Protein AF-A0A5C5URI4-F1 (afdb_monomer_lite)

pLDDT: mean 89.34, std 16.19, range [28.86, 98.62]

Foldseek 3Di:
DPDDFAWADWDDDPQKIWTDTQQQWIWIQDNVRDIDIAHEDDPADWDPFPPFGWHDWAQAPCCVPFVKIWTWGWHDDPRFIWIWIFIWHQDPRYTYGDGTPDTRHHADSDQQFFDWDADPVGDIDGDGGHDPPDDPDDDDD

Radius of gyration: 15.12 Å; chains: 1; bounding box: 40×43×42 Å

Structure (mmCIF, N/CA/C/O backbone):
data_AF-A0A5C5URI4-F1
#
_entry.id   AF-A0A5C5URI4-F1
#
loop_
_atom_site.group_PDB
_atom_site.id
_atom_site.type_symbol
_atom_site.label_atom_id
_atom_site.label_alt_id
_atom_site.label_comp_id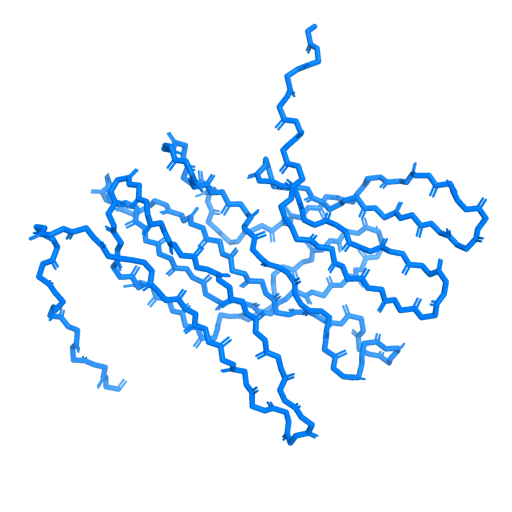
_atom_site.label_asym_id
_atom_site.label_entity_id
_atom_site.label_seq_id
_atom_site.pdbx_PDB_ins_code
_atom_site.Cartn_x
_atom_site.Cartn_y
_atom_site.Cartn_z
_atom_site.occupancy
_atom_site.B_iso_or_equiv
_atom_site.auth_seq_id
_atom_site.auth_comp_id
_atom_site.auth_asym_id
_atom_site.auth_atom_id
_atom_site.pdbx_PDB_model_num
ATOM 1 N N . MET A 1 1 ? 8.796 23.407 7.094 1.00 33.75 1 MET A N 1
ATOM 2 C CA . MET A 1 1 ? 8.935 22.249 8.002 1.00 33.75 1 MET A CA 1
ATOM 3 C C . MET A 1 1 ? 8.737 20.993 7.175 1.00 33.75 1 MET A C 1
ATOM 5 O O . MET A 1 1 ? 7.647 20.813 6.656 1.00 33.75 1 MET A O 1
ATOM 9 N N . LEU A 1 2 ? 9.775 20.175 6.993 1.00 38.97 2 LEU A N 1
ATOM 1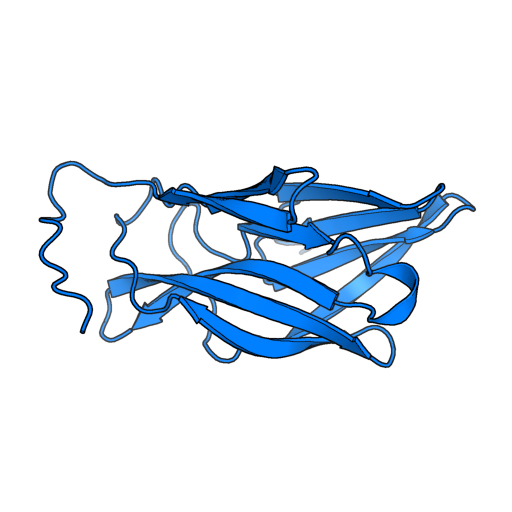0 C CA . LEU A 1 2 ? 9.637 18.835 6.416 1.00 38.97 2 LEU A CA 1
ATOM 11 C C . LEU A 1 2 ? 9.133 17.910 7.533 1.00 38.97 2 LEU A C 1
ATOM 13 O O . LEU A 1 2 ? 9.930 17.346 8.274 1.00 38.97 2 LEU A O 1
ATOM 17 N N . GLN A 1 3 ? 7.819 17.833 7.734 1.00 45.25 3 GLN A N 1
ATOM 18 C CA . GLN A 1 3 ? 7.234 16.759 8.534 1.00 45.25 3 GLN A CA 1
ATOM 19 C C . GLN A 1 3 ? 6.988 15.546 7.633 1.00 45.25 3 GLN A C 1
ATOM 21 O O . GLN A 1 3 ? 6.398 15.677 6.567 1.00 45.25 3 GLN A O 1
ATOM 26 N N . GLY A 1 4 ? 7.358 14.363 8.124 1.00 65.56 4 GLY A N 1
ATOM 27 C CA . GLY A 1 4 ? 6.350 13.307 8.250 1.00 65.56 4 GLY A CA 1
ATOM 28 C C . GLY A 1 4 ? 6.484 12.056 7.390 1.00 65.56 4 GLY A C 1
ATOM 29 O O . GLY A 1 4 ? 5.681 11.150 7.580 1.00 65.56 4 GLY A O 1
ATOM 30 N N . LEU A 1 5 ? 7.470 11.946 6.502 1.00 77.88 5 LEU A N 1
ATOM 31 C CA . LEU A 1 5 ? 7.650 10.722 5.718 1.00 77.88 5 LEU A CA 1
ATOM 32 C C . LEU A 1 5 ? 8.279 9.637 6.595 1.00 77.88 5 LEU A C 1
ATOM 34 O O . LEU A 1 5 ? 9.461 9.693 6.929 1.00 77.88 5 LEU A O 1
ATOM 38 N N . THR A 1 6 ? 7.452 8.691 7.038 1.00 92.69 6 THR A N 1
ATOM 39 C CA . THR A 1 6 ? 7.874 7.568 7.883 1.00 92.69 6 THR A CA 1
ATOM 40 C C . THR A 1 6 ? 7.887 6.303 7.022 1.00 92.69 6 THR A C 1
ATOM 42 O O . THR A 1 6 ? 6.822 5.701 6.872 1.00 92.69 6 THR A O 1
ATOM 45 N N . PRO A 1 7 ? 9.026 5.912 6.417 1.00 94.50 7 PRO A N 1
ATOM 46 C CA . PRO A 1 7 ? 9.103 4.685 5.627 1.00 94.50 7 PRO A CA 1
ATOM 47 C C . PRO A 1 7 ? 8.801 3.470 6.509 1.00 94.50 7 PRO A C 1
ATOM 49 O O . PRO A 1 7 ? 9.171 3.456 7.686 1.00 94.50 7 PRO A O 1
ATOM 52 N N . TRP A 1 8 ? 8.122 2.465 5.957 1.00 94.88 8 TRP A N 1
ATOM 53 C CA . TRP A 1 8 ? 7.608 1.339 6.738 1.00 94.88 8 TRP A CA 1
ATOM 54 C C . TRP A 1 8 ? 7.991 -0.031 6.176 1.00 94.88 8 TRP A C 1
ATOM 56 O O . TRP A 1 8 ? 8.629 -0.821 6.875 1.00 94.88 8 TRP A O 1
ATOM 66 N N . ALA A 1 9 ? 7.629 -0.329 4.928 1.00 94.25 9 ALA A N 1
ATOM 67 C CA . ALA A 1 9 ? 7.967 -1.586 4.263 1.00 94.25 9 ALA A CA 1
ATOM 68 C C . ALA A 1 9 ? 8.641 -1.321 2.918 1.00 94.25 9 ALA A C 1
ATOM 70 O O . ALA A 1 9 ? 8.293 -0.361 2.242 1.00 94.25 9 ALA A O 1
ATOM 71 N N . ILE A 1 10 ? 9.592 -2.177 2.540 1.00 95.88 10 ILE A N 1
ATOM 72 C CA . ILE A 1 10 ? 10.345 -2.099 1.284 1.00 95.88 10 ILE A CA 1
ATOM 73 C C . ILE A 1 10 ? 10.102 -3.358 0.455 1.00 95.88 10 ILE A C 1
ATOM 75 O O . ILE A 1 10 ? 10.131 -4.467 0.980 1.00 95.88 10 ILE A O 1
ATOM 79 N N . ASN A 1 11 ? 9.906 -3.168 -0.844 1.00 95.94 11 ASN A N 1
ATOM 80 C CA . ASN A 1 11 ? 9.805 -4.218 -1.849 1.00 95.94 11 ASN A CA 1
ATOM 81 C C . ASN A 1 11 ? 10.896 -3.999 -2.883 1.00 95.94 11 ASN A C 1
ATOM 83 O O . ASN A 1 11 ? 11.132 -2.855 -3.270 1.00 95.94 11 ASN A O 1
ATOM 87 N N . LYS A 1 12 ? 11.517 -5.081 -3.354 1.00 95.00 12 LYS A N 1
ATOM 88 C CA . LYS A 1 12 ? 12.464 -5.049 -4.471 1.00 95.00 12 LYS A CA 1
ATOM 89 C C . LYS A 1 12 ? 11.864 -5.783 -5.664 1.00 95.00 12 LYS A C 1
ATOM 91 O O . LYS A 1 12 ? 11.343 -6.882 -5.500 1.00 95.00 12 LYS A O 1
ATOM 96 N N . THR A 1 13 ? 11.991 -5.209 -6.852 1.00 94.94 13 THR A N 1
ATOM 97 C CA . THR A 1 13 ? 11.692 -5.879 -8.124 1.00 94.94 13 THR A CA 1
ATOM 98 C C . THR A 1 13 ? 12.790 -5.537 -9.122 1.00 94.94 13 THR A C 1
ATOM 100 O O . THR A 1 13 ? 13.035 -4.368 -9.401 1.00 94.94 13 THR A O 1
ATOM 103 N N . GLY A 1 14 ? 13.520 -6.541 -9.615 1.00 95.50 14 GLY A N 1
ATOM 104 C CA . GLY A 1 14 ? 14.762 -6.283 -10.351 1.00 95.50 14 GLY A CA 1
ATOM 105 C C . GLY A 1 14 ? 15.736 -5.462 -9.498 1.00 95.50 14 GLY A C 1
ATOM 106 O O . GLY A 1 14 ? 16.076 -5.889 -8.393 1.00 95.50 14 GLY A O 1
ATOM 107 N N . ASP A 1 15 ? 16.135 -4.287 -9.989 1.00 97.25 15 ASP A N 1
ATOM 108 C CA . ASP A 1 15 ? 16.986 -3.311 -9.284 1.00 97.25 15 ASP A CA 1
ATOM 109 C C . ASP A 1 15 ? 16.220 -2.077 -8.778 1.00 97.25 15 ASP A C 1
ATOM 111 O O . ASP A 1 15 ? 16.822 -1.114 -8.314 1.00 97.25 15 ASP A O 1
ATOM 115 N N . GLU A 1 16 ? 14.890 -2.127 -8.824 1.00 97.75 16 GLU A N 1
ATOM 116 C CA . GLU A 1 16 ? 14.002 -1.068 -8.355 1.00 97.75 16 GLU A CA 1
ATOM 117 C C . GLU A 1 16 ? 13.478 -1.368 -6.946 1.00 97.75 16 GLU A C 1
ATOM 119 O O . GLU A 1 16 ? 13.336 -2.533 -6.545 1.00 97.75 16 GLU A O 1
ATOM 124 N N . PHE A 1 17 ? 13.119 -0.314 -6.211 1.00 97.94 17 PHE A N 1
ATOM 125 C CA . PHE A 1 17 ? 12.524 -0.419 -4.883 1.00 97.94 17 PHE A CA 1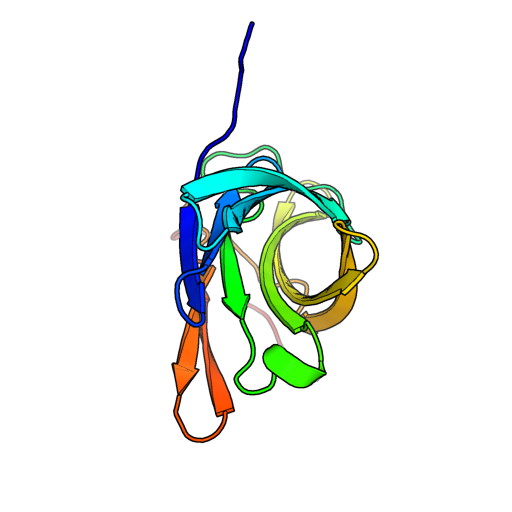
ATOM 126 C C . PHE A 1 17 ? 11.236 0.390 -4.756 1.00 97.94 17 PHE A C 1
ATOM 128 O O . PHE A 1 17 ? 11.160 1.535 -5.193 1.00 97.94 17 PHE A O 1
ATOM 135 N N . TYR A 1 18 ? 10.257 -0.186 -4.061 1.00 97.69 18 TYR A N 1
ATOM 136 C CA . TYR A 1 18 ? 9.010 0.473 -3.675 1.00 97.69 18 TYR A CA 1
ATOM 137 C C . TYR A 1 18 ? 8.871 0.431 -2.159 1.00 97.69 18 TYR A C 1
ATOM 139 O O . TYR A 1 18 ? 8.906 -0.643 -1.554 1.00 97.69 18 TYR A O 1
ATOM 147 N N . ILE A 1 19 ? 8.721 1.597 -1.542 1.00 97.75 19 ILE A N 1
ATOM 148 C CA . ILE A 1 19 ? 8.724 1.762 -0.092 1.00 97.75 19 ILE A CA 1
ATOM 149 C C . ILE A 1 19 ? 7.430 2.450 0.328 1.00 97.75 19 ILE A C 1
ATOM 151 O O . ILE A 1 19 ? 7.186 3.588 -0.067 1.00 97.75 19 ILE A O 1
ATOM 155 N N . SER A 1 20 ? 6.611 1.795 1.148 1.00 96.88 20 SER A N 1
ATOM 156 C CA . SER A 1 20 ? 5.449 2.451 1.750 1.00 96.88 20 SER A CA 1
ATOM 157 C C . SER A 1 20 ? 5.894 3.477 2.787 1.00 96.88 20 SER A C 1
ATOM 159 O O . SER A 1 20 ? 6.810 3.238 3.579 1.00 96.88 20 SER A O 1
ATOM 161 N N . GLU A 1 21 ? 5.227 4.623 2.809 1.00 96.25 21 GLU A N 1
ATOM 162 C CA . GLU A 1 21 ? 5.411 5.655 3.819 1.00 96.25 21 GLU A CA 1
ATOM 163 C C . GLU A 1 21 ? 4.094 5.835 4.583 1.00 96.25 21 GLU A C 1
ATOM 165 O O . GLU A 1 21 ? 3.038 6.079 3.994 1.00 96.25 21 GLU A O 1
ATOM 170 N N . ARG A 1 22 ? 4.156 5.767 5.917 1.00 94.44 22 ARG A N 1
ATOM 171 C CA . ARG A 1 22 ? 2.988 5.790 6.816 1.00 94.44 22 ARG A CA 1
ATOM 172 C C . ARG A 1 22 ? 2.078 7.003 6.623 1.00 94.44 22 ARG A C 1
ATOM 174 O O . ARG A 1 22 ? 0.882 6.920 6.884 1.00 94.44 22 ARG A O 1
ATOM 181 N N . SER A 1 23 ? 2.642 8.103 6.132 1.00 93.31 23 SER A N 1
ATOM 182 C CA . SER A 1 23 ? 1.950 9.336 5.748 1.00 93.31 23 SER A CA 1
ATOM 183 C C . SER A 1 23 ? 0.988 9.192 4.564 1.00 93.31 23 SER A C 1
ATOM 185 O O . SER A 1 23 ? 0.249 10.135 4.302 1.00 93.31 23 SER A O 1
ATOM 187 N N . GLY A 1 24 ? 0.982 8.056 3.859 1.00 95.81 24 GLY A N 1
ATOM 188 C CA . GLY A 1 24 ? 0.090 7.800 2.724 1.00 95.81 24 GLY A CA 1
ATOM 189 C C . GLY A 1 24 ? 0.730 8.020 1.354 1.00 95.81 24 GLY A C 1
ATOM 190 O O . GLY A 1 24 ? 0.049 8.397 0.406 1.00 95.81 24 GLY A O 1
ATOM 191 N N . THR A 1 25 ? 2.037 7.805 1.245 1.00 96.50 25 THR A N 1
ATOM 192 C CA . THR A 1 25 ? 2.791 7.900 -0.012 1.00 96.50 25 THR A CA 1
ATOM 193 C C . THR A 1 25 ? 3.602 6.630 -0.241 1.00 96.50 25 THR A C 1
ATOM 195 O O . THR A 1 25 ? 3.774 5.817 0.671 1.00 96.50 25 THR A O 1
ATOM 198 N N . ALA A 1 26 ? 4.093 6.445 -1.465 1.00 97.44 26 ALA A N 1
ATOM 199 C CA . ALA A 1 26 ? 5.071 5.415 -1.787 1.00 97.44 26 ALA A CA 1
ATOM 200 C C . ALA A 1 26 ? 6.336 6.075 -2.347 1.00 97.44 26 ALA A C 1
ATOM 202 O O . ALA A 1 26 ? 6.276 6.830 -3.316 1.00 97.44 26 ALA A O 1
ATOM 203 N N . ALA A 1 27 ? 7.489 5.805 -1.748 1.00 97.25 27 ALA A N 1
ATOM 204 C CA . ALA A 1 27 ? 8.773 6.146 -2.339 1.00 97.25 27 ALA A CA 1
ATOM 205 C C . ALA A 1 27 ? 9.148 5.078 -3.376 1.00 97.25 27 ALA A C 1
ATOM 207 O O . ALA A 1 27 ? 9.085 3.883 -3.095 1.00 97.25 27 ALA A O 1
ATOM 208 N N . TYR A 1 28 ? 9.545 5.519 -4.561 1.00 97.94 28 TYR A N 1
ATOM 209 C CA . TYR A 1 28 ? 10.026 4.680 -5.649 1.00 97.94 28 TYR A CA 1
ATOM 210 C C . TYR A 1 28 ? 11.481 5.042 -5.932 1.00 97.94 28 TYR A C 1
ATOM 212 O O . TYR A 1 28 ? 11.791 6.215 -6.130 1.00 97.94 28 TYR A O 1
ATOM 220 N N . ILE A 1 29 ? 12.365 4.052 -5.906 1.00 98.25 29 ILE A N 1
ATOM 221 C CA . ILE A 1 29 ? 13.774 4.206 -6.269 1.00 98.25 29 ILE A CA 1
ATOM 222 C C . ILE A 1 29 ? 13.994 3.376 -7.524 1.00 98.25 29 ILE A C 1
ATOM 224 O O . ILE A 1 29 ? 13.790 2.160 -7.493 1.00 98.25 29 ILE A O 1
ATOM 228 N N . ASP A 1 30 ? 14.377 4.028 -8.615 1.00 97.88 30 ASP A N 1
ATOM 229 C CA . ASP A 1 30 ? 14.626 3.347 -9.882 1.00 97.88 30 ASP A CA 1
ATOM 230 C C . ASP A 1 30 ? 15.989 2.629 -9.908 1.00 97.88 30 ASP A C 1
ATOM 232 O O . ASP A 1 30 ? 16.789 2.712 -8.972 1.00 97.88 30 ASP A O 1
ATOM 236 N N . ALA A 1 31 ? 16.274 1.928 -11.008 1.00 97.62 31 ALA A N 1
ATOM 237 C CA . ALA A 1 31 ? 17.526 1.190 -11.183 1.00 97.62 31 ALA A CA 1
ATOM 238 C C . ALA A 1 31 ? 18.788 2.082 -11.226 1.00 97.62 31 ALA A C 1
ATOM 240 O O . ALA A 1 31 ? 19.897 1.582 -11.028 1.00 97.62 31 ALA A O 1
ATOM 241 N N . ALA A 1 32 ? 18.648 3.387 -11.486 1.00 98.00 32 ALA A N 1
ATOM 242 C CA . ALA A 1 32 ? 19.744 4.355 -11.418 1.00 98.00 32 ALA A CA 1
ATOM 243 C C . ALA A 1 32 ? 19.946 4.910 -9.994 1.00 98.00 32 ALA A C 1
ATOM 245 O O . ALA A 1 32 ? 20.946 5.584 -9.729 1.00 98.00 32 ALA A O 1
ATOM 246 N N . GLY A 1 33 ? 19.037 4.597 -9.067 1.00 97.38 33 GLY A N 1
ATOM 247 C CA . GLY A 1 33 ? 19.035 5.090 -7.696 1.00 97.38 33 GLY A CA 1
ATOM 248 C C . GLY A 1 33 ? 18.313 6.427 -7.524 1.00 97.38 33 GLY A C 1
ATOM 249 O O . GLY A 1 33 ? 18.447 7.051 -6.467 1.00 97.38 33 GLY A O 1
ATOM 250 N N . GLU A 1 34 ? 17.561 6.892 -8.525 1.00 97.94 34 GLU A N 1
ATOM 251 C CA . GLU A 1 34 ? 16.796 8.133 -8.432 1.00 97.94 34 GLU A CA 1
ATOM 252 C C . GLU A 1 34 ? 15.503 7.917 -7.639 1.00 97.94 34 GLU A C 1
ATOM 254 O O . GLU A 1 34 ? 14.738 6.985 -7.882 1.00 97.94 34 GLU A O 1
ATOM 259 N N . LEU A 1 35 ? 15.260 8.798 -6.664 1.00 96.81 35 LEU A N 1
ATOM 260 C CA . LEU A 1 35 ? 14.090 8.745 -5.792 1.00 96.81 35 LEU A CA 1
ATOM 261 C C . LEU A 1 35 ? 12.949 9.605 -6.349 1.00 96.81 35 LEU A C 1
ATOM 263 O O . LEU A 1 35 ? 13.054 10.833 -6.399 1.00 96.81 35 LEU A O 1
ATOM 267 N N . ALA A 1 36 ? 11.809 8.977 -6.612 1.00 96.69 36 ALA A N 1
ATOM 268 C CA . ALA A 1 36 ? 10.527 9.623 -6.857 1.00 96.69 36 ALA A CA 1
ATOM 269 C C . ALA A 1 36 ? 9.526 9.300 -5.737 1.00 96.69 36 ALA A C 1
ATOM 271 O O . ALA A 1 36 ? 9.641 8.299 -5.032 1.00 96.69 36 ALA A O 1
ATOM 272 N N . ARG A 1 37 ? 8.516 10.156 -5.562 1.00 96.31 37 ARG A N 1
ATOM 273 C CA . ARG A 1 37 ? 7.394 9.900 -4.648 1.00 96.31 37 ARG A CA 1
ATOM 274 C C . ARG A 1 37 ? 6.105 9.778 -5.428 1.00 96.31 37 ARG A C 1
ATOM 276 O O . ARG A 1 37 ? 5.805 10.620 -6.269 1.00 96.31 37 ARG A O 1
ATOM 283 N N . GLN A 1 38 ? 5.370 8.728 -5.114 1.00 97.56 38 GLN A N 1
ATOM 284 C CA . GLN A 1 38 ? 4.110 8.354 -5.720 1.00 97.56 38 GLN A CA 1
ATOM 285 C C . GLN A 1 38 ? 2.994 8.623 -4.715 1.00 97.56 38 GLN A C 1
ATOM 287 O O . GLN A 1 38 ? 3.086 8.261 -3.537 1.00 97.56 38 GLN A O 1
ATOM 292 N N . GLU A 1 39 ? 1.944 9.290 -5.182 1.00 97.50 39 GLU A N 1
ATOM 293 C CA . GLU A 1 39 ? 0.710 9.455 -4.418 1.00 97.50 39 GLU A CA 1
ATOM 294 C C . GLU A 1 39 ? 0.018 8.091 -4.281 1.00 97.50 39 GLU A C 1
ATOM 296 O O . GLU A 1 39 ? 0.037 7.277 -5.211 1.00 97.50 39 GLU A O 1
ATOM 301 N N . VAL A 1 40 ? -0.597 7.843 -3.124 1.00 98.31 40 VAL A N 1
ATOM 302 C CA . VAL A 1 40 ? -1.453 6.678 -2.893 1.00 98.31 40 VAL A CA 1
ATOM 303 C C . VAL A 1 40 ? -2.851 7.173 -2.554 1.00 98.31 40 VAL A C 1
ATOM 305 O O . VAL A 1 40 ? -3.037 7.953 -1.619 1.00 98.31 40 VAL A O 1
ATOM 308 N N . ARG A 1 41 ? -3.842 6.737 -3.330 1.00 98.12 41 ARG A N 1
ATOM 309 C CA . ARG A 1 41 ? -5.246 7.102 -3.138 1.00 98.12 41 ARG A CA 1
ATOM 310 C C . ARG A 1 41 ? -5.980 5.989 -2.417 1.00 98.12 41 ARG A C 1
ATOM 312 O O . ARG A 1 41 ? -6.205 4.923 -2.984 1.00 98.12 41 ARG A O 1
ATOM 319 N N . PHE A 1 42 ? -6.356 6.280 -1.181 1.00 97.81 42 PHE A N 1
ATOM 320 C CA . PHE A 1 42 ? -7.127 5.400 -0.310 1.00 97.81 42 PHE A CA 1
ATOM 321 C C . PHE A 1 42 ? -8.621 5.689 -0.460 1.00 97.81 42 PHE A C 1
ATOM 323 O O . PHE A 1 42 ? -9.005 6.847 -0.656 1.00 97.81 42 PHE A O 1
ATOM 330 N N . SER A 1 43 ? -9.466 4.664 -0.333 1.00 97.00 43 SER A N 1
ATOM 331 C CA . SER A 1 43 ? -10.922 4.865 -0.283 1.00 97.00 43 SER A CA 1
ATOM 332 C C . SER A 1 43 ? -11.355 5.634 0.966 1.00 97.00 43 SER A C 1
ATOM 334 O O . SER A 1 43 ? -12.325 6.387 0.923 1.00 97.00 43 SER A O 1
ATOM 336 N N . ASP A 1 44 ? -10.614 5.460 2.063 1.00 96.62 44 ASP A N 1
ATOM 337 C CA . ASP A 1 44 ? -10.889 6.065 3.359 1.00 96.62 44 ASP A CA 1
ATOM 338 C C . ASP A 1 44 ? -9.696 6.882 3.859 1.00 96.62 44 ASP A C 1
ATOM 340 O O . ASP A 1 44 ? -8.541 6.505 3.635 1.00 96.62 44 ASP A O 1
ATOM 344 N N . PRO A 1 45 ? -9.938 7.985 4.588 1.00 94.81 45 PRO A N 1
ATOM 345 C CA . PRO A 1 45 ? -8.863 8.741 5.208 1.00 94.81 45 PRO A CA 1
ATOM 346 C C . PRO A 1 45 ? -8.059 7.874 6.183 1.00 94.81 45 PRO A C 1
ATOM 348 O O . PRO A 1 45 ? -8.622 7.207 7.059 1.00 94.81 45 PRO A O 1
ATOM 351 N N . LEU A 1 46 ? -6.731 7.944 6.076 1.00 96.38 46 LEU A N 1
ATOM 352 C CA . LEU A 1 46 ? -5.832 7.275 7.012 1.00 96.38 46 LEU A CA 1
ATOM 353 C C . LEU A 1 46 ? -6.076 7.760 8.447 1.00 96.38 46 LEU A C 1
ATOM 355 O O . LEU A 1 46 ? -6.265 8.953 8.708 1.00 96.38 46 LEU A O 1
ATOM 359 N N . ALA A 1 47 ? -6.043 6.832 9.399 1.00 95.06 47 ALA A N 1
ATOM 360 C CA . ALA A 1 47 ? -6.167 7.166 10.807 1.00 95.06 47 ALA A CA 1
ATOM 361 C C . ALA A 1 47 ? -4.927 7.929 11.295 1.00 95.06 47 ALA A C 1
ATOM 363 O O . ALA A 1 47 ? -3.792 7.508 11.096 1.00 95.06 47 ALA A O 1
ATOM 364 N N . SER A 1 48 ? -5.156 9.032 12.009 1.00 91.00 48 SER A N 1
ATOM 365 C CA . SER A 1 48 ? -4.103 9.824 12.654 1.00 91.00 48 SER A CA 1
ATOM 366 C C . SER A 1 48 ? -3.968 9.454 14.138 1.00 91.00 48 SER A C 1
ATOM 368 O O . SER A 1 48 ? -4.206 10.285 15.017 1.00 91.00 48 SER A O 1
ATOM 370 N N . VAL A 1 49 ? -3.630 8.193 14.416 1.00 90.75 49 VAL A N 1
ATOM 371 C CA . VAL A 1 49 ? -3.302 7.672 15.760 1.00 90.75 49 VAL A CA 1
ATOM 372 C C . VAL A 1 49 ? -1.875 7.100 15.759 1.00 90.75 49 VAL A C 1
ATOM 374 O O . VAL A 1 49 ? -1.306 6.922 14.678 1.00 90.75 49 VAL A O 1
ATOM 377 N N . PRO A 1 50 ? -1.236 6.873 16.922 1.00 91.25 50 PRO A N 1
ATOM 378 C CA . PRO A 1 50 ? 0.099 6.281 16.966 1.00 91.25 50 PRO A CA 1
ATOM 379 C C . PRO A 1 50 ? 0.168 4.979 16.166 1.00 91.25 50 PRO A C 1
ATOM 381 O O . PRO A 1 50 ? -0.768 4.198 16.174 1.00 91.25 50 PRO A O 1
ATOM 384 N N . GLU A 1 51 ? 1.280 4.761 15.464 1.00 92.69 51 GLU A N 1
ATOM 385 C CA . GLU A 1 51 ? 1.534 3.560 14.649 1.00 92.69 51 GLU A CA 1
ATOM 386 C C . GLU A 1 51 ? 0.620 3.349 13.430 1.00 92.69 51 GLU A C 1
ATOM 388 O O . GLU A 1 51 ? 0.991 2.559 12.570 1.00 92.69 51 GLU A O 1
ATOM 393 N N . ALA A 1 52 ? -0.501 4.060 13.302 1.00 94.31 52 ALA A N 1
ATOM 394 C CA . ALA A 1 52 ? -1.427 3.966 12.175 1.00 94.31 52 ALA A CA 1
ATOM 395 C C . ALA A 1 52 ? -0.932 4.675 10.910 1.00 94.31 52 ALA A C 1
ATOM 397 O O . ALA A 1 52 ? -0.037 5.519 10.949 1.00 94.31 52 ALA A O 1
ATOM 398 N N . GLY A 1 53 ? -1.567 4.350 9.785 1.00 95.56 53 GLY A N 1
ATOM 399 C CA . GLY A 1 53 ? -1.322 4.941 8.475 1.00 95.56 53 GLY A CA 1
ATOM 400 C C . GLY A 1 53 ? -1.247 3.868 7.397 1.00 95.56 53 GLY A C 1
ATOM 401 O O . GLY A 1 53 ? -1.829 2.791 7.547 1.00 95.56 53 GLY A O 1
ATOM 402 N N . PHE A 1 54 ? -0.513 4.151 6.324 1.00 96.94 54 PHE A N 1
ATOM 403 C CA . PHE A 1 54 ? -0.197 3.159 5.300 1.00 96.94 54 PHE A CA 1
ATOM 404 C C . PHE A 1 54 ? 1.008 2.319 5.730 1.00 96.94 54 PHE A C 1
ATOM 406 O O . PHE A 1 54 ? 2.142 2.793 5.720 1.00 96.94 54 PHE A O 1
ATOM 413 N N . LEU A 1 55 ? 0.755 1.091 6.182 1.00 94.81 55 LEU A N 1
ATOM 414 C CA . LEU A 1 55 ? 1.774 0.273 6.831 1.00 94.81 55 LEU A CA 1
ATOM 415 C C . LEU A 1 55 ? 2.508 -0.566 5.798 1.00 94.81 55 LEU A C 1
ATOM 417 O O . LEU A 1 55 ? 3.575 -0.183 5.324 1.00 94.81 55 LEU A O 1
ATOM 421 N N . VAL A 1 56 ? 1.953 -1.714 5.432 1.00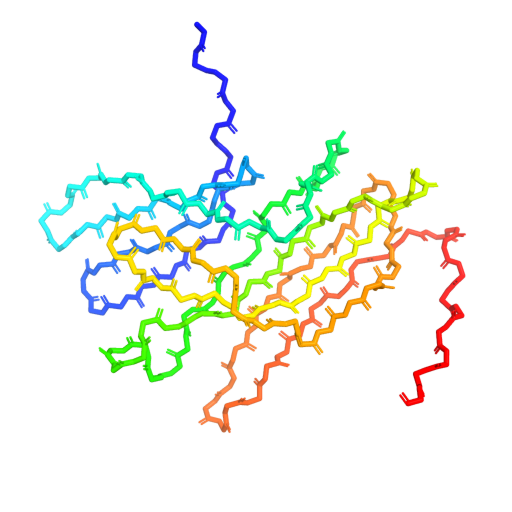 91.12 56 VAL A N 1
ATOM 422 C CA . VAL A 1 56 ? 2.634 -2.643 4.536 1.00 91.12 56 VAL A CA 1
ATOM 423 C C . VAL A 1 56 ? 2.049 -2.578 3.146 1.00 91.12 56 VAL A C 1
ATOM 425 O O . VAL A 1 56 ? 0.868 -2.325 2.932 1.00 91.12 56 VAL A O 1
ATOM 428 N N . PHE A 1 57 ? 2.941 -2.814 2.207 1.00 87.62 57 PHE A N 1
ATOM 429 C CA . PHE A 1 57 ? 2.709 -2.835 0.791 1.00 87.62 57 PHE A CA 1
ATOM 430 C C . PHE A 1 57 ? 3.514 -4.008 0.248 1.00 87.62 57 PHE A C 1
ATOM 432 O O . PHE A 1 57 ? 4.697 -4.092 0.569 1.00 87.62 57 PHE A O 1
ATOM 439 N N . VAL A 1 58 ? 2.890 -4.926 -0.484 1.00 94.81 58 VAL A N 1
ATOM 440 C CA . VAL A 1 58 ? 3.540 -6.112 -1.063 1.00 94.81 58 VAL A CA 1
ATOM 441 C C . VAL A 1 58 ? 3.189 -6.180 -2.537 1.00 94.81 58 VAL A C 1
ATOM 443 O O . VAL A 1 58 ? 2.011 -6.269 -2.886 1.00 94.81 58 VAL A O 1
ATOM 446 N N . LEU A 1 59 ? 4.201 -6.123 -3.403 1.00 96.31 59 LEU A N 1
ATOM 447 C CA . LEU A 1 59 ? 4.004 -6.292 -4.844 1.00 96.31 59 LEU A CA 1
ATOM 448 C C . LEU A 1 59 ? 3.459 -7.696 -5.125 1.00 96.31 59 LEU A C 1
ATOM 450 O O . LEU A 1 59 ? 3.919 -8.672 -4.532 1.00 96.31 59 LEU A O 1
ATOM 454 N N . LYS A 1 60 ? 2.477 -7.814 -6.022 1.00 95.50 60 LYS A N 1
ATOM 455 C CA . LYS A 1 60 ? 1.979 -9.133 -6.426 1.00 95.50 60 LYS A CA 1
ATOM 456 C C . LYS A 1 60 ? 3.030 -9.886 -7.245 1.00 95.50 60 LYS A C 1
ATOM 458 O O . LYS A 1 60 ? 3.885 -9.277 -7.882 1.00 95.50 60 LYS A O 1
ATOM 463 N N . ALA A 1 61 ? 2.927 -11.214 -7.270 1.00 93.56 61 ALA A N 1
ATOM 464 C CA . ALA A 1 61 ? 3.821 -12.062 -8.063 1.00 93.56 61 ALA A CA 1
ATOM 465 C C . ALA A 1 61 ? 3.807 -11.704 -9.567 1.00 93.56 61 ALA A C 1
ATOM 467 O O . ALA A 1 61 ? 4.833 -11.790 -10.231 1.00 93.56 61 ALA A O 1
ATOM 468 N N . ASP A 1 62 ? 2.665 -11.235 -10.077 1.00 94.38 62 ASP A N 1
ATOM 469 C CA . ASP A 1 62 ? 2.435 -10.769 -11.452 1.00 94.38 62 ASP A CA 1
ATOM 470 C C . ASP A 1 62 ? 2.546 -9.234 -11.590 1.00 94.38 62 ASP A C 1
ATOM 472 O O . ASP A 1 62 ? 1.871 -8.606 -12.411 1.00 94.38 62 ASP A O 1
ATOM 476 N N . PHE A 1 63 ? 3.351 -8.577 -10.744 1.00 95.81 63 PHE A N 1
ATOM 477 C CA . PHE A 1 63 ? 3.480 -7.116 -10.745 1.00 95.81 63 PHE A CA 1
ATOM 478 C C . PHE A 1 63 ? 4.026 -6.564 -12.069 1.00 95.81 63 PHE A C 1
ATOM 480 O O . PHE A 1 63 ? 3.674 -5.448 -12.465 1.00 95.81 63 PHE A O 1
ATOM 487 N N . ALA A 1 64 ? 4.875 -7.318 -12.773 1.00 94.94 64 ALA A N 1
ATOM 488 C CA . ALA A 1 64 ? 5.438 -6.884 -14.048 1.00 94.94 64 ALA A CA 1
ATOM 489 C C . ALA A 1 64 ? 4.334 -6.597 -15.080 1.00 94.94 64 ALA A C 1
ATOM 491 O O . ALA A 1 64 ? 4.425 -5.598 -15.800 1.00 94.94 64 ALA A O 1
ATOM 492 N N . GLU A 1 65 ? 3.277 -7.409 -15.072 1.00 96.56 65 GLU A N 1
ATOM 493 C CA . GLU A 1 65 ? 2.135 -7.357 -15.977 1.00 96.56 65 GLU A CA 1
ATOM 494 C C . GLU A 1 65 ? 0.999 -6.484 -15.438 1.00 96.56 65 GLU A C 1
ATOM 496 O O . GLU A 1 65 ? 0.445 -5.667 -16.171 1.00 96.56 65 GLU A O 1
ATOM 501 N N . THR A 1 66 ? 0.637 -6.655 -14.164 1.00 97.19 66 THR A N 1
ATOM 502 C CA . THR A 1 66 ? -0.577 -6.051 -13.589 1.00 97.19 66 THR A CA 1
ATOM 503 C C . THR A 1 66 ? -0.343 -4.689 -12.966 1.00 97.19 66 THR A C 1
ATOM 505 O O . THR A 1 66 ? -1.288 -3.917 -12.817 1.00 97.19 66 THR A O 1
ATOM 508 N N . LYS A 1 67 ? 0.896 -4.399 -12.557 1.00 97.56 67 LYS A N 1
ATOM 509 C CA . LYS A 1 67 ? 1.233 -3.244 -11.718 1.00 97.56 67 LYS A CA 1
ATOM 510 C C . LYS A 1 67 ? 0.430 -3.187 -10.414 1.00 97.56 67 LYS A C 1
ATOM 512 O O . LYS A 1 67 ? 0.188 -2.104 -9.883 1.00 97.56 67 LYS A O 1
ATOM 517 N N . GLN A 1 68 ? 0.036 -4.347 -9.884 1.00 97.81 68 GLN A N 1
ATOM 518 C CA . GLN A 1 68 ? -0.767 -4.449 -8.672 1.00 97.81 68 GLN A CA 1
ATOM 519 C C . GLN A 1 68 ? 0.019 -4.896 -7.435 1.00 97.81 68 GLN A C 1
ATOM 521 O O . GLN A 1 68 ? 0.984 -5.656 -7.499 1.00 97.81 68 GLN A O 1
ATOM 526 N N . ALA A 1 69 ? -0.456 -4.453 -6.279 1.00 97.62 69 ALA A N 1
ATOM 527 C CA . ALA A 1 69 ? 0.105 -4.762 -4.976 1.00 97.62 69 ALA A CA 1
ATOM 528 C C . ALA A 1 69 ? -1.005 -4.920 -3.933 1.00 97.62 69 ALA A C 1
ATOM 530 O O . ALA A 1 69 ? -2.079 -4.329 -4.056 1.00 97.62 69 ALA A O 1
ATOM 531 N N . TYR A 1 70 ? -0.734 -5.685 -2.882 1.00 98.00 70 TYR A N 1
ATOM 532 C CA . TYR A 1 70 ? -1.553 -5.704 -1.678 1.00 98.00 70 TYR A CA 1
ATOM 533 C C . TYR A 1 70 ? -1.099 -4.591 -0.736 1.00 98.00 70 TYR A C 1
ATOM 535 O O . TYR A 1 70 ? 0.095 -4.430 -0.487 1.00 98.00 70 TYR A O 1
ATOM 543 N N . GLY A 1 71 ? -2.042 -3.831 -0.194 1.00 97.75 71 GLY A N 1
ATOM 544 C CA . GLY A 1 71 ? -1.791 -2.796 0.799 1.00 97.75 71 GLY A CA 1
ATOM 545 C C . GLY A 1 71 ? -2.535 -3.080 2.095 1.00 97.75 71 GLY A C 1
ATOM 546 O O . GLY A 1 71 ? -3.693 -3.493 2.072 1.00 97.75 71 GLY A O 1
ATOM 547 N N . TYR A 1 72 ? -1.871 -2.824 3.216 1.00 97.94 72 TYR A N 1
ATOM 548 C CA . TYR A 1 72 ? -2.439 -2.826 4.556 1.00 97.94 72 TYR A CA 1
ATOM 549 C C . TYR A 1 72 ? -2.398 -1.409 5.111 1.00 97.94 72 TYR A C 1
ATOM 551 O O . TYR A 1 72 ? -1.321 -0.815 5.243 1.00 97.94 72 TYR A O 1
ATOM 559 N N . TYR A 1 73 ? -3.551 -0.872 5.486 1.00 97.75 73 TYR A N 1
ATOM 560 C CA . TYR A 1 73 ? -3.613 0.448 6.093 1.00 97.75 73 TYR A CA 1
ATOM 561 C C . TYR A 1 73 ? -4.648 0.529 7.205 1.00 97.75 73 TYR A C 1
ATOM 563 O O . TYR A 1 73 ? -5.585 -0.268 7.286 1.00 97.75 73 TYR A O 1
ATOM 571 N N . VAL A 1 74 ? -4.439 1.504 8.084 1.00 97.12 74 VAL A N 1
ATOM 572 C CA . VAL A 1 74 ? -5.330 1.797 9.202 1.00 97.12 74 VAL A CA 1
ATOM 573 C C . VAL A 1 74 ? -6.148 3.030 8.853 1.00 97.12 74 VAL A C 1
ATOM 575 O O . VAL A 1 74 ? -5.589 4.097 8.587 1.00 97.12 74 VAL A O 1
ATOM 578 N N . TYR A 1 75 ? -7.466 2.894 8.876 1.00 96.38 75 TYR A N 1
ATOM 579 C CA . TYR A 1 75 ? -8.419 3.977 8.657 1.00 96.38 75 TYR A CA 1
ATOM 580 C C . TYR A 1 75 ? -9.272 4.186 9.905 1.00 96.38 75 TYR A C 1
ATOM 582 O O . TYR A 1 75 ? -9.123 3.481 10.908 1.00 96.38 75 TYR A O 1
ATOM 590 N N . LYS A 1 76 ? -10.124 5.210 9.883 1.00 92.56 76 LYS A N 1
ATOM 591 C CA . LYS A 1 76 ? -10.983 5.549 11.015 1.00 92.56 76 LYS A CA 1
ATOM 592 C C . LYS A 1 76 ? -12.447 5.522 10.608 1.00 92.56 76 LYS A C 1
ATO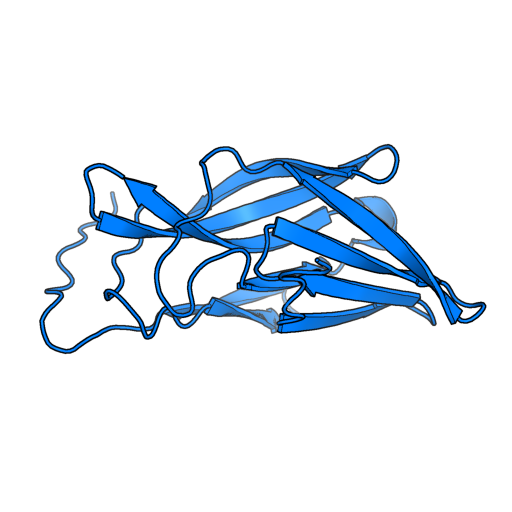M 594 O O . LYS A 1 76 ? -12.853 6.284 9.739 1.00 92.56 76 LYS A O 1
ATOM 599 N N . GLU A 1 77 ? -13.244 4.747 11.330 1.00 92.25 77 GLU A N 1
ATOM 600 C CA . GLU A 1 77 ? -14.699 4.718 11.195 1.00 92.25 77 GLU A CA 1
ATOM 601 C C . GLU 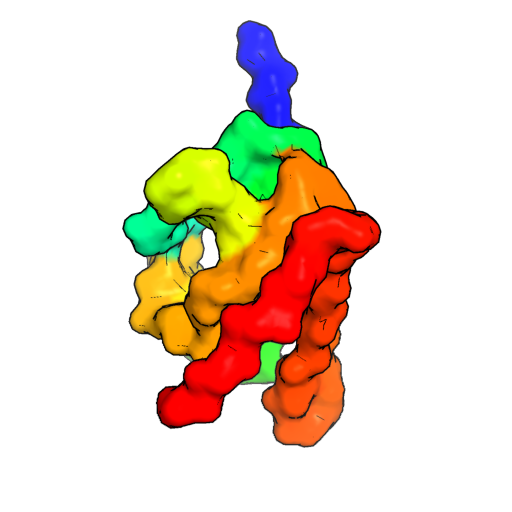A 1 77 ? -15.339 4.965 12.564 1.00 92.25 77 GLU A C 1
ATOM 603 O O . GLU A 1 77 ? -14.923 4.391 13.568 1.00 92.25 77 GLU A O 1
ATOM 608 N N . ASN A 1 78 ? -16.328 5.862 12.643 1.00 89.94 78 ASN A N 1
ATOM 609 C CA . ASN A 1 78 ? -17.076 6.137 13.881 1.00 89.94 78 ASN A CA 1
ATOM 610 C C . ASN A 1 78 ? -16.198 6.417 15.122 1.00 89.94 78 ASN A C 1
ATOM 612 O O . ASN A 1 78 ? -16.563 6.101 16.253 1.00 89.94 78 ASN A O 1
ATOM 616 N N . GLY A 1 79 ? -15.018 7.013 14.926 1.00 86.62 79 GLY A N 1
ATOM 617 C CA . GLY A 1 79 ? -14.093 7.300 16.023 1.00 86.62 79 GLY A CA 1
ATOM 618 C C . GLY A 1 79 ? -13.071 6.199 16.325 1.00 86.62 79 GLY A C 1
ATOM 619 O O . GLY A 1 79 ? -12.112 6.490 17.036 1.00 86.62 79 GLY A O 1
ATOM 620 N N . GLN A 1 80 ? -13.230 4.995 15.774 1.00 89.88 80 GLN A N 1
ATOM 621 C CA . GLN A 1 80 ? -12.389 3.827 16.042 1.00 89.88 80 GLN A CA 1
ATOM 622 C C . GLN A 1 80 ? -11.403 3.571 14.892 1.00 89.88 80 GLN A C 1
ATOM 624 O O . GLN A 1 80 ? -11.795 3.686 13.728 1.00 89.88 80 GLN A O 1
ATOM 629 N N . PRO A 1 81 ? -10.133 3.241 15.185 1.00 93.19 81 PRO A N 1
ATOM 630 C CA . PRO A 1 81 ? -9.216 2.747 14.170 1.00 93.19 81 PRO A CA 1
ATOM 631 C C . PRO A 1 81 ? -9.616 1.328 13.746 1.00 93.19 81 PRO A C 1
ATOM 633 O O . PRO A 1 81 ? -9.956 0.491 14.584 1.00 93.19 81 PRO A O 1
ATOM 636 N N . LEU A 1 82 ? -9.550 1.063 12.447 1.00 95.50 82 LEU A N 1
ATOM 637 C CA . LEU A 1 82 ? -9.795 -0.239 11.832 1.00 95.50 82 LEU A CA 1
ATOM 638 C C . LEU A 1 82 ? -8.697 -0.505 10.805 1.00 95.50 82 LEU A C 1
ATOM 640 O O . LEU A 1 82 ? -8.205 0.424 10.163 1.00 95.50 82 LEU A O 1
ATOM 644 N N . ASN A 1 83 ? -8.316 -1.768 10.643 1.00 96.00 83 ASN A N 1
ATOM 645 C CA . ASN A 1 83 ? -7.386 -2.168 9.596 1.00 96.00 83 ASN A CA 1
ATOM 646 C C . ASN A 1 83 ? -8.150 -2.633 8.356 1.00 96.00 83 ASN A C 1
ATOM 648 O O . ASN A 1 83 ? -9.236 -3.216 8.451 1.00 96.00 83 ASN A O 1
ATOM 652 N N . LYS A 1 84 ? -7.542 -2.414 7.196 1.00 96.94 84 LYS A N 1
ATOM 653 C CA . LYS A 1 84 ? -8.050 -2.844 5.898 1.00 96.94 84 LYS A CA 1
ATOM 654 C C . LYS A 1 84 ? -6.920 -3.419 5.054 1.00 96.94 84 LYS A C 1
ATOM 656 O O . LYS A 1 84 ? -5.793 -2.923 5.094 1.00 96.94 84 LYS A O 1
ATOM 661 N N . ILE A 1 85 ? -7.252 -4.446 4.277 1.00 97.81 85 ILE A N 1
ATOM 662 C CA . ILE A 1 85 ? -6.408 -5.018 3.231 1.00 97.81 85 ILE A CA 1
ATOM 663 C C . ILE A 1 85 ? -7.080 -4.753 1.886 1.00 97.81 85 ILE A C 1
ATOM 665 O O . ILE A 1 85 ? -8.233 -5.137 1.678 1.00 97.81 85 ILE A O 1
ATOM 669 N N . ALA A 1 86 ? -6.359 -4.121 0.967 1.00 98.25 86 ALA A N 1
ATOM 670 C CA . ALA A 1 86 ? -6.863 -3.758 -0.353 1.00 98.25 86 ALA A CA 1
ATOM 671 C C . ALA A 1 86 ? -5.833 -4.043 -1.454 1.00 98.25 86 ALA A C 1
ATOM 673 O O . ALA A 1 86 ? -4.639 -4.184 -1.191 1.00 98.25 86 ALA A O 1
ATOM 674 N N . ILE A 1 87 ? -6.303 -4.130 -2.695 1.00 98.31 87 ILE A N 1
ATOM 675 C CA . ILE A 1 87 ? -5.467 -4.164 -3.894 1.00 98.31 87 ILE A CA 1
ATOM 676 C C . ILE A 1 87 ? -5.281 -2.734 -4.386 1.00 98.31 87 ILE A C 1
ATOM 678 O O . ILE A 1 87 ? -6.259 -2.019 -4.611 1.00 98.31 87 ILE A O 1
ATOM 682 N N . PHE A 1 88 ? -4.030 -2.359 -4.619 1.00 98.62 88 PHE A N 1
ATOM 683 C CA . PHE A 1 88 ? -3.639 -1.115 -5.263 1.00 98.62 88 PHE A CA 1
ATOM 684 C C . PHE A 1 88 ? -3.053 -1.398 -6.641 1.00 98.62 88 PHE A C 1
ATOM 686 O O . PHE A 1 88 ? -2.397 -2.417 -6.834 1.00 98.62 88 PHE A O 1
ATOM 693 N N . GLU A 1 89 ? -3.259 -0.490 -7.588 1.00 98.62 89 GLU A N 1
ATOM 694 C CA . GLU A 1 89 ? -2.702 -0.566 -8.939 1.00 98.62 89 GLU A CA 1
ATOM 695 C C . GLU A 1 89 ? -2.008 0.745 -9.296 1.00 98.62 89 GLU A C 1
ATOM 697 O O . GLU A 1 89 ? -2.595 1.820 -9.142 1.00 98.62 89 GLU A O 1
ATOM 702 N N . LEU A 1 90 ? -0.768 0.658 -9.772 1.00 98.44 90 LEU A N 1
ATOM 703 C CA . LEU A 1 90 ? 0.006 1.815 -10.203 1.00 98.44 90 LEU A CA 1
ATOM 704 C C . LEU A 1 90 ? -0.421 2.242 -11.611 1.00 98.44 90 LEU A C 1
ATOM 706 O O . LEU A 1 90 ? -0.227 1.509 -12.579 1.00 98.44 90 LEU A O 1
ATOM 710 N N . GLN A 1 91 ? -0.972 3.449 -11.721 1.00 97.81 91 GLN A N 1
ATOM 711 C CA . GLN A 1 91 ? -1.410 4.073 -12.972 1.00 97.81 91 GLN A CA 1
ATOM 712 C C . GLN A 1 91 ? -0.890 5.511 -13.001 1.00 97.81 91 GLN A C 1
ATOM 714 O O . GLN A 1 91 ? -1.103 6.256 -12.046 1.00 97.81 91 GLN A O 1
ATOM 719 N N . ASP A 1 92 ? -0.179 5.896 -14.064 1.00 95.38 92 ASP A N 1
ATOM 720 C CA . ASP A 1 92 ? 0.363 7.253 -14.241 1.00 95.38 92 ASP A CA 1
ATOM 721 C C . ASP A 1 92 ? 1.109 7.782 -12.997 1.00 95.38 92 ASP A C 1
ATOM 723 O O . ASP A 1 92 ? 0.870 8.888 -12.512 1.00 95.38 92 ASP A O 1
ATOM 727 N N . ASN A 1 93 ? 2.002 6.953 -12.441 1.00 95.44 93 ASN A N 1
ATOM 728 C CA . ASN A 1 93 ? 2.796 7.259 -11.241 1.00 95.44 93 ASN A CA 1
ATOM 729 C C . ASN A 1 93 ? 1.968 7.492 -9.950 1.00 95.44 93 ASN A C 1
ATOM 731 O O . ASN A 1 93 ? 2.463 8.079 -8.987 1.00 95.44 93 ASN A O 1
ATOM 735 N N . THR A 1 94 ? 0.718 7.021 -9.918 1.00 98.25 94 THR A N 1
ATOM 736 C CA . THR A 1 94 ? -0.186 7.093 -8.761 1.00 98.25 94 THR A CA 1
ATOM 737 C C . THR A 1 94 ? -0.752 5.714 -8.433 1.00 98.25 94 THR A C 1
ATOM 739 O O . THR A 1 94 ? -1.251 5.016 -9.315 1.00 98.25 94 THR A O 1
ATOM 742 N N . TRP A 1 95 ? -0.738 5.325 -7.162 1.00 98.62 95 TRP A N 1
ATOM 743 C CA . TRP A 1 95 ? -1.385 4.096 -6.704 1.00 98.62 95 TRP A CA 1
ATOM 744 C C . TRP A 1 95 ? -2.874 4.335 -6.468 1.00 98.62 95 TRP A C 1
ATOM 746 O O . TRP A 1 95 ? -3.255 5.181 -5.658 1.00 98.62 95 TRP A O 1
ATOM 756 N N . GLN A 1 96 ? -3.715 3.578 -7.165 1.00 98.50 96 GLN A N 1
ATOM 757 C CA . GLN A 1 96 ? -5.170 3.615 -7.029 1.00 98.50 96 GLN A CA 1
ATOM 758 C C . GLN A 1 96 ? -5.647 2.393 -6.252 1.00 98.50 96 GLN A C 1
ATOM 760 O O . GLN A 1 96 ? -5.326 1.273 -6.644 1.00 98.50 96 GLN A O 1
ATOM 765 N N . GLU A 1 97 ? -6.450 2.574 -5.206 1.00 98.44 97 GLU A N 1
ATOM 766 C CA . GLU A 1 97 ? -7.171 1.460 -4.587 1.00 98.44 97 GLU A CA 1
ATOM 767 C C . GLU A 1 97 ? -8.227 0.905 -5.563 1.00 98.44 97 GLU A C 1
ATOM 769 O O . GLU A 1 97 ? -9.108 1.631 -6.024 1.00 98.44 97 GLU A O 1
ATOM 774 N N . LYS A 1 98 ? -8.127 -0.380 -5.923 1.00 98.12 98 LYS A N 1
ATOM 775 C CA . LYS A 1 98 ? -8.991 -1.029 -6.929 1.00 98.12 98 LYS A CA 1
ATOM 776 C C . LYS A 1 98 ? -10.047 -1.939 -6.325 1.00 98.12 98 LYS A C 1
ATOM 778 O O . LYS A 1 98 ? -11.130 -2.066 -6.890 1.00 98.12 98 LYS A O 1
ATOM 783 N N . ALA A 1 99 ? -9.716 -2.610 -5.227 1.00 98.06 99 ALA A N 1
ATOM 784 C CA . ALA A 1 99 ? -10.604 -3.559 -4.574 1.00 98.06 99 ALA A CA 1
ATOM 785 C C . ALA A 1 99 ? -10.238 -3.715 -3.101 1.00 98.06 99 ALA A C 1
ATOM 787 O O . ALA A 1 99 ? -9.060 -3.761 -2.757 1.00 98.06 99 ALA A O 1
ATOM 788 N N . VAL A 1 100 ? -11.247 -3.879 -2.251 1.00 98.12 100 VAL A N 1
ATOM 789 C CA . VAL A 1 100 ? -11.058 -4.244 -0.846 1.00 98.12 100 VAL A CA 1
ATOM 790 C C . VAL A 1 100 ? -11.098 -5.765 -0.730 1.00 98.12 100 VAL A C 1
ATOM 792 O O . VAL A 1 100 ? -12.032 -6.398 -1.217 1.00 98.12 100 VAL A O 1
ATOM 795 N N . LEU A 1 101 ? -10.077 -6.351 -0.105 1.00 96.38 101 LEU A N 1
ATOM 796 C CA . LEU A 1 101 ? -10.008 -7.790 0.164 1.00 96.38 101 LEU A CA 1
ATOM 797 C C . LEU A 1 101 ? -10.588 -8.129 1.531 1.00 96.38 101 LEU A C 1
ATOM 799 O O . LEU A 1 101 ? -11.305 -9.115 1.678 1.00 96.38 101 LEU A O 1
ATOM 803 N N . LEU A 1 102 ? -10.264 -7.310 2.529 1.00 96.50 102 LEU A N 1
ATOM 804 C CA . LEU A 1 102 ? -10.761 -7.465 3.884 1.00 96.50 102 LEU A CA 1
ATOM 805 C C . LEU A 1 102 ? -10.884 -6.092 4.534 1.00 96.50 102 LEU A C 1
ATOM 807 O O . LEU A 1 102 ? -9.943 -5.303 4.495 1.00 96.50 102 LEU A O 1
ATOM 811 N N . ASP A 1 103 ? -12.033 -5.828 5.140 1.00 96.44 103 ASP A N 1
ATOM 812 C CA . ASP A 1 103 ? -12.365 -4.544 5.753 1.00 96.44 103 ASP A CA 1
ATOM 813 C C . ASP A 1 103 ? -12.803 -4.717 7.207 1.00 96.44 103 ASP A C 1
ATOM 815 O O . ASP A 1 103 ? -13.163 -5.815 7.630 1.00 96.44 103 ASP A O 1
ATOM 819 N N . GLY A 1 104 ? -12.808 -3.622 7.962 1.00 94.88 104 GLY A N 1
ATOM 820 C CA . GLY A 1 104 ? -13.407 -3.545 9.287 1.00 94.88 104 GLY A CA 1
ATOM 821 C C . GLY A 1 104 ? -12.695 -4.408 10.320 1.00 94.88 104 GLY A C 1
ATOM 822 O O . GLY A 1 104 ? -13.316 -4.847 11.286 1.00 94.88 104 GLY A O 1
ATOM 823 N N . ILE A 1 105 ? -11.404 -4.685 10.122 1.00 94.19 105 ILE A N 1
ATOM 824 C CA . ILE A 1 105 ? -10.625 -5.525 11.028 1.00 94.19 105 ILE A CA 1
ATOM 825 C C . ILE A 1 105 ? -10.365 -4.719 12.311 1.00 94.19 105 ILE A C 1
ATOM 827 O O . ILE A 1 105 ? -9.675 -3.696 12.254 1.00 94.19 105 ILE A O 1
ATOM 831 N N . PRO A 1 106 ? -10.879 -5.148 13.477 1.00 91.12 106 PRO A N 1
ATOM 832 C CA . PRO A 1 106 ? -10.694 -4.401 14.715 1.00 91.12 106 PRO A CA 1
ATOM 833 C C . PRO A 1 106 ? -9.222 -4.330 15.131 1.00 91.12 106 PRO A C 1
ATOM 835 O O . PRO A 1 106 ? -8.486 -5.308 15.003 1.00 91.12 106 PRO A O 1
ATOM 838 N N . THR A 1 107 ? -8.813 -3.192 15.692 1.00 90.25 107 THR A N 1
ATOM 839 C CA . THR A 1 107 ? -7.451 -2.951 16.191 1.00 90.25 107 THR A CA 1
ATOM 840 C C . THR A 1 107 ? -7.457 -2.072 17.442 1.00 90.25 107 THR A C 1
ATOM 842 O O . THR A 1 107 ? -8.487 -1.504 17.805 1.00 90.25 107 THR A O 1
ATOM 845 N N . GLY A 1 108 ? -6.324 -1.992 18.144 1.00 86.38 108 GLY A N 1
ATOM 846 C CA . GLY A 1 108 ? -6.124 -1.051 19.250 1.00 86.38 108 GLY A CA 1
ATOM 847 C C . GLY A 1 108 ? -5.932 0.401 18.794 1.00 86.38 108 GLY A C 1
ATOM 848 O O . GLY A 1 108 ? -5.928 0.698 17.602 1.00 86.38 108 GLY A O 1
ATOM 849 N N . SER A 1 109 ? -5.738 1.305 19.760 1.00 87.56 109 SER A N 1
ATOM 850 C CA . SER A 1 109 ? -5.259 2.681 19.520 1.00 87.56 109 SER A CA 1
ATOM 851 C C . SER A 1 109 ? -3.813 2.749 19.017 1.00 87.56 109 SER A C 1
ATOM 853 O O . SER A 1 109 ? -3.384 3.794 18.536 1.00 87.56 109 SER A O 1
ATOM 855 N N . ASP A 1 110 ? -3.100 1.642 19.187 1.00 88.56 110 ASP A N 1
ATOM 856 C CA . ASP A 1 110 ? -1.749 1.310 18.760 1.00 88.56 110 ASP A CA 1
ATOM 857 C C . ASP A 1 110 ? -1.709 -0.212 18.499 1.00 88.56 110 ASP A C 1
ATOM 859 O O . ASP A 1 110 ? -2.744 -0.894 18.565 1.00 88.56 110 ASP A O 1
ATOM 863 N N . HIS A 1 111 ? -0.526 -0.745 18.182 1.00 90.44 111 HIS A N 1
ATOM 864 C CA . HIS A 1 111 ? -0.287 -2.158 17.900 1.00 90.44 111 HIS A CA 1
ATOM 865 C C . HIS A 1 111 ? -1.161 -2.665 16.750 1.00 90.44 111 HIS A C 1
ATOM 867 O O . HIS A 1 111 ? -1.876 -3.652 16.886 1.00 90.44 111 HIS A O 1
ATOM 873 N N . HIS A 1 112 ? -1.099 -1.995 15.598 1.00 92.00 112 HIS A N 1
ATOM 874 C CA . HIS A 1 112 ? -1.939 -2.319 14.436 1.00 92.00 112 HIS A CA 1
ATOM 875 C C . HIS A 1 112 ? -1.507 -3.576 13.669 1.00 92.00 112 HIS A C 1
ATOM 877 O O . HIS A 1 112 ? -2.269 -4.103 12.857 1.00 92.00 112 HIS A O 1
ATOM 883 N N . GLY A 1 113 ? -0.295 -4.077 13.927 1.00 91.88 113 GLY A N 1
ATOM 884 C CA . GLY A 1 113 ? 0.298 -5.185 13.182 1.00 91.88 113 GLY A CA 1
ATOM 885 C C . GLY A 1 113 ? 0.564 -4.789 11.732 1.00 91.88 113 GLY A C 1
ATOM 886 O O . GLY A 1 113 ? 1.256 -3.807 11.467 1.00 91.88 113 GLY A O 1
ATOM 887 N N . GLY A 1 114 ? 0.017 -5.562 10.801 1.00 88.19 114 GLY A N 1
ATOM 888 C CA . GLY A 1 114 ? -0.027 -5.218 9.389 1.00 88.19 114 GLY A CA 1
ATOM 889 C C . GLY A 1 114 ? 1.079 -5.802 8.535 1.00 88.19 114 GLY A C 1
ATOM 890 O O . GLY A 1 114 ? 1.184 -5.396 7.389 1.00 88.19 114 GLY A O 1
ATOM 891 N N . ARG A 1 115 ? 1.890 -6.755 9.022 1.00 92.94 115 ARG A N 1
ATOM 892 C CA . ARG A 1 115 ? 2.809 -7.477 8.125 1.00 92.94 115 ARG A CA 1
ATOM 893 C C . ARG A 1 115 ? 1.980 -8.265 7.117 1.00 92.94 115 ARG A C 1
ATOM 895 O O . ARG A 1 115 ? 1.095 -9.007 7.529 1.00 92.94 115 ARG A O 1
ATOM 902 N N . LEU A 1 116 ? 2.302 -8.104 5.840 1.00 93.88 116 LEU A N 1
ATOM 903 C CA . LEU A 1 116 ? 1.826 -8.940 4.748 1.00 93.88 116 LEU A CA 1
ATOM 904 C C . LEU A 1 116 ? 3.009 -9.734 4.193 1.00 93.88 116 LEU A C 1
ATOM 906 O O . LEU A 1 116 ? 4.107 -9.185 4.123 1.00 93.88 116 LEU A O 1
ATOM 910 N N . GLU A 1 117 ? 2.771 -10.983 3.809 1.00 91.62 117 GLU A N 1
ATOM 911 C CA . GLU A 1 117 ? 3.730 -11.851 3.118 1.00 91.62 117 GLU A CA 1
ATOM 912 C C . GLU A 1 117 ? 2.969 -12.710 2.104 1.00 91.62 117 GLU A C 1
ATOM 914 O O . GLU A 1 117 ? 1.863 -13.165 2.403 1.00 91.62 117 GLU A O 1
ATOM 919 N N . LEU A 1 118 ? 3.541 -12.919 0.921 1.00 90.75 118 LEU A N 1
ATOM 920 C CA . LEU A 1 118 ? 2.986 -13.790 -0.113 1.00 90.75 118 LEU A CA 1
ATOM 921 C C . LEU A 1 118 ? 3.865 -15.039 -0.217 1.00 90.75 118 LEU A C 1
ATOM 923 O O . LEU A 1 118 ? 5.082 -14.899 -0.311 1.00 90.75 118 LEU A O 1
ATOM 927 N N . ASP A 1 119 ? 3.274 -16.231 -0.196 1.00 90.38 119 ASP A N 1
ATOM 928 C CA . ASP A 1 119 ? 4.019 -17.458 -0.494 1.00 90.38 119 ASP A CA 1
ATOM 929 C C . ASP A 1 119 ? 4.075 -17.765 -2.003 1.00 90.38 119 ASP A C 1
ATOM 931 O O . ASP A 1 119 ? 3.446 -17.090 -2.824 1.00 90.38 119 ASP A O 1
ATOM 935 N N . ASP A 1 120 ? 4.839 -18.799 -2.364 1.00 88.88 120 ASP A N 1
ATOM 936 C CA . ASP A 1 120 ? 5.036 -19.226 -3.756 1.00 88.88 120 ASP A CA 1
ATOM 937 C C . ASP A 1 120 ? 3.742 -19.738 -4.422 1.00 88.88 120 ASP A C 1
ATOM 939 O O . ASP A 1 120 ? 3.631 -19.720 -5.650 1.00 88.88 120 ASP A O 1
ATOM 943 N N . ASP A 1 121 ? 2.751 -20.154 -3.627 1.00 89.31 121 ASP A N 1
ATOM 944 C CA . ASP A 1 121 ? 1.432 -20.596 -4.094 1.00 89.31 121 ASP A CA 1
ATOM 945 C C . ASP A 1 121 ? 0.441 -19.419 -4.241 1.00 89.31 121 ASP A C 1
ATOM 947 O O . ASP A 1 121 ? -0.691 -19.594 -4.706 1.00 89.31 121 ASP A O 1
ATOM 951 N N . GLY A 1 122 ? 0.856 -18.201 -3.875 1.00 84.50 122 GLY A N 1
ATOM 952 C CA . GLY A 1 122 ? 0.057 -16.981 -3.962 1.00 84.50 122 GLY A CA 1
ATOM 953 C C . GLY A 1 122 ? -0.881 -16.750 -2.774 1.00 84.50 122 GLY A C 1
ATOM 954 O O . GLY A 1 122 ? -1.794 -15.923 -2.867 1.00 84.50 122 GLY A O 1
ATOM 955 N N . VAL A 1 123 ? -0.682 -17.447 -1.654 1.00 91.81 123 VAL A N 1
ATOM 956 C CA . VAL A 1 123 ? -1.422 -17.225 -0.409 1.00 91.81 123 VAL A CA 1
ATOM 957 C C . VAL A 1 123 ? -0.864 -15.999 0.308 1.00 91.81 123 VAL A C 1
ATOM 959 O O . VAL A 1 123 ? 0.325 -15.910 0.610 1.00 91.81 123 VAL A O 1
ATOM 962 N N . LEU A 1 124 ? -1.746 -15.041 0.604 1.00 93.88 124 LEU A N 1
ATOM 963 C CA . LEU A 1 124 ? -1.410 -13.832 1.353 1.00 93.88 124 LEU A CA 1
ATOM 964 C C . LEU A 1 124 ? -1.606 -14.062 2.857 1.00 93.88 124 LEU A C 1
ATOM 966 O O . LEU A 1 124 ? -2.730 -14.243 3.331 1.00 93.88 124 LEU A O 1
ATOM 970 N N . PHE A 1 125 ? -0.523 -13.985 3.622 1.00 94.94 125 PHE A N 1
ATOM 971 C CA . PHE A 1 125 ? -0.539 -14.003 5.080 1.00 94.94 125 PHE A CA 1
ATOM 972 C C . PHE A 1 125 ? -0.572 -12.579 5.624 1.00 94.94 125 PHE A C 1
ATOM 974 O O . PHE A 1 125 ? 0.136 -11.706 5.131 1.00 94.94 125 PHE A O 1
ATOM 981 N N . ALA A 1 126 ? -1.366 -12.351 6.672 1.00 95.19 126 ALA A N 1
ATOM 982 C CA . ALA A 1 126 ? -1.468 -11.058 7.339 1.00 95.19 126 ALA A CA 1
ATOM 983 C C . ALA A 1 126 ? -1.346 -11.206 8.859 1.00 95.19 126 ALA A C 1
ATOM 985 O O . ALA A 1 126 ? -1.995 -12.066 9.459 1.00 95.19 126 ALA A O 1
ATOM 986 N N . THR A 1 127 ? -0.557 -10.344 9.505 1.00 93.44 127 THR A N 1
ATOM 987 C CA . THR A 1 127 ? -0.550 -10.228 10.969 1.00 93.44 127 THR A CA 1
ATOM 988 C C . THR A 1 127 ? -1.487 -9.114 11.411 1.00 93.44 127 THR A C 1
ATOM 990 O O . THR A 1 127 ? -1.384 -7.982 10.948 1.00 93.44 127 THR A O 1
ATOM 993 N N . ILE A 1 128 ? -2.394 -9.418 12.337 1.00 90.50 128 ILE A N 1
ATOM 994 C CA . ILE A 1 128 ? -3.284 -8.424 12.943 1.00 90.50 128 ILE A CA 1
ATOM 995 C C . ILE A 1 128 ? -2.804 -8.176 14.363 1.00 90.50 128 ILE A C 1
ATOM 997 O O . ILE A 1 128 ? -2.699 -9.109 15.162 1.00 90.50 128 ILE A O 1
ATOM 1001 N N . GLY A 1 129 ? -2.477 -6.926 14.665 1.00 85.31 129 GLY A N 1
ATOM 1002 C CA . GLY A 1 129 ? -2.140 -6.543 16.022 1.00 85.31 129 GLY A CA 1
ATOM 1003 C C . GLY A 1 129 ? -3.405 -6.270 16.836 1.00 85.31 129 GLY A C 1
ATOM 1004 O O . GLY A 1 129 ? -4.415 -5.790 16.321 1.00 85.31 129 GLY A O 1
ATOM 1005 N N . VAL A 1 130 ? -3.369 -6.643 18.112 1.00 74.69 130 VAL A N 1
ATOM 1006 C CA . VAL A 1 130 ? -4.483 -6.463 19.045 1.00 74.69 130 VAL A CA 1
ATOM 1007 C C . VAL A 1 130 ? -3.968 -5.885 20.354 1.00 74.69 130 VAL A C 1
ATOM 1009 O O . VAL A 1 130 ? -2.855 -6.185 20.790 1.00 74.69 130 VAL A O 1
ATOM 1012 N N . TRP A 1 131 ? -4.803 -5.078 21.003 1.00 66.62 131 TRP A N 1
ATOM 1013 C CA . TRP A 1 131 ? -4.537 -4.525 22.327 1.00 66.62 131 TRP A CA 1
ATOM 1014 C C . TRP A 1 131 ? -5.483 -5.182 23.352 1.00 66.62 131 TRP A C 1
ATOM 1016 O O . TRP A 1 131 ? -6.624 -5.472 22.992 1.00 66.62 131 TRP A O 1
ATOM 1026 N N . PRO A 1 132 ? -5.076 -5.435 24.617 1.00 57.31 132 PRO A N 1
ATOM 1027 C CA . PRO A 1 132 ? -5.789 -6.337 25.539 1.00 57.31 132 PRO A CA 1
ATOM 1028 C C . PRO A 1 132 ? -7.249 -5.995 25.904 1.00 57.31 132 PRO A C 1
ATOM 1030 O O . PRO A 1 132 ? -7.860 -6.729 26.678 1.00 57.31 132 PRO A O 1
ATOM 1033 N N . HIS A 1 133 ? -7.832 -4.918 25.374 1.00 56.19 133 HIS A N 1
ATOM 1034 C CA . HIS A 1 133 ? -9.217 -4.521 25.645 1.00 56.19 133 HIS A CA 1
ATOM 1035 C C . HIS A 1 133 ? -10.139 -4.536 24.413 1.00 56.19 133 HIS A C 1
ATOM 1037 O O . HIS A 1 133 ? -11.342 -4.317 24.568 1.00 56.19 133 HIS A O 1
ATOM 1043 N N . THR A 1 134 ? -9.647 -4.851 23.208 1.00 51.72 134 THR A N 1
ATOM 1044 C CA . THR A 1 134 ? -10.509 -5.084 22.039 1.00 51.72 134 THR A CA 1
ATOM 1045 C C . THR A 1 134 ? -10.983 -6.538 22.021 1.00 51.72 134 THR A C 1
ATOM 1047 O O . THR A 1 134 ? -10.240 -7.463 21.707 1.00 51.72 134 THR A O 1
ATOM 1050 N N . ARG A 1 135 ? -12.252 -6.772 22.383 1.00 44.22 135 ARG A N 1
ATOM 1051 C CA . ARG A 1 135 ? -12.889 -8.084 22.195 1.00 44.22 135 ARG A CA 1
ATOM 1052 C C . ARG A 1 135 ? -13.072 -8.320 20.697 1.00 44.22 135 ARG A C 1
ATOM 1054 O O . ARG A 1 135 ? -13.898 -7.656 20.078 1.00 44.22 135 ARG A O 1
ATOM 1061 N N . CYS A 1 136 ? -12.353 -9.284 20.127 1.00 42.47 136 CYS A N 1
ATOM 1062 C CA . CYS A 1 136 ? -12.637 -9.790 18.787 1.00 42.47 136 CYS A CA 1
ATOM 1063 C C . CYS A 1 136 ? -14.006 -10.495 18.786 1.00 42.47 136 CYS A C 1
ATOM 1065 O O . CYS A 1 136 ? -14.095 -11.692 19.045 1.00 42.47 136 CYS A O 1
ATOM 1067 N N . PHE A 1 137 ? -15.084 -9.763 18.509 1.00 38.16 137 PHE A N 1
ATOM 1068 C CA . PHE A 1 137 ? -16.339 -10.346 18.040 1.00 38.16 137 PHE A CA 1
ATOM 1069 C C . PHE A 1 137 ? -16.535 -9.924 16.587 1.00 38.16 137 PHE A C 1
ATOM 1071 O O . PHE A 1 137 ? -17.033 -8.841 16.309 1.00 38.16 137 PHE A O 1
ATOM 1078 N N . GLY A 1 138 ? -16.132 -10.794 15.664 1.00 39.16 138 GLY A N 1
ATOM 1079 C CA . GLY A 1 138 ? -16.433 -10.672 14.242 1.00 39.16 138 GLY A CA 1
ATOM 1080 C C . GLY A 1 138 ? -16.918 -12.019 13.730 1.00 39.16 138 GLY A C 1
ATOM 1081 O O . GLY A 1 138 ? -16.150 -12.977 13.676 1.00 39.16 138 GLY A O 1
ATOM 1082 N N . ARG A 1 139 ? -18.211 -12.117 13.407 1.00 28.86 139 ARG A N 1
ATOM 1083 C CA . ARG A 1 139 ? -18.764 -13.241 12.648 1.00 28.86 139 ARG A CA 1
ATOM 1084 C C . ARG A 1 139 ? -18.806 -12.798 11.192 1.00 28.86 139 ARG A C 1
ATOM 1086 O O . ARG A 1 139 ? -19.714 -12.072 10.806 1.00 28.86 139 ARG A O 1
ATOM 1093 N N . TRP A 1 140 ? -17.809 -13.215 10.426 1.00 36.12 140 TRP A N 1
ATOM 1094 C CA . TRP A 1 140 ? -17.766 -13.025 8.981 1.00 36.12 140 TRP A CA 1
ATOM 1095 C C . TRP A 1 140 ? -18.833 -13.937 8.348 1.00 36.12 140 TRP A C 1
ATOM 1097 O O . TRP A 1 140 ? -18.915 -15.118 8.699 1.00 36.12 140 TRP A O 1
ATOM 1107 N N . LYS A 1 141 ? -19.716 -13.371 7.520 1.00 31.42 141 LYS A N 1
ATOM 1108 C CA . LYS A 1 141 ? -20.666 -14.106 6.674 1.00 31.42 141 LYS A CA 1
ATOM 1109 C C . LYS A 1 141 ? -20.232 -13.984 5.228 1.00 31.42 141 LYS A C 1
ATOM 1111 O O . LYS A 1 141 ? -19.787 -12.872 4.877 1.00 31.42 141 LYS A O 1
#

Sequence (141 aa):
MLQGLTPWAINKTGDEFYISERSGTAAYIDAAGELARQEVRFSDPLASVPEAGFLVFVLKADFAETKQAYGYYVYKENGQPLNKIAIFELQDNTWQEKAVLLDGIPTGSDHHGGRLELDDDGVLFATIGVWPHTRCFGRWK

Secondary structure (DSSP, 8-state):
------EEEEEEETTEEEEEETTTEEEEE-TT--EEEEEEE-SSPBP-STT-SEEEEEE-TTHHHH-EEEEEEEEEETTEEEEEEEEEEEETTEEEEEEEEEEEEE--SS--EEEEEE-TT-PEEEEE---TT--------